Protein AF-A0A7M1Q8N1-F1 (afdb_monomer_lite)

Foldseek 3Di:
DDDDDDDDDDPPPPDPDDPPPDPPDDPCPVVVPVPDDPPDDPPPPPPPVVVVPPPPPPPLLVVLLVLLCVLVVNPSVNSVVQQQFQDVQVVRDRVVVCCVVPSVSSVVVSVCVVVVNDD

Secondary structure (DSSP, 8-state):
-------------------TT--TT--GGGGTT------S------TTSGGG--S----HHHHHHHHHHHHTTT-HHHHHHHHTS-BGGGTSB-HHHHHHH-HHHHHHHHHHHHTT---

pLDDT: mean 71.96, std 20.8, range [40.97, 96.94]

Sequence (119 aa):
MAKQDEQDVSIDGKDVSDDPLISRDQPLEKLRGSVYEYDQPCDPVGTEDWAVLEVSDEPRTLAVWRAAGELFEGDRAAADRWMHKEVRGLGWRRPVDVMQENPQRVLDLIGRIEHGISS

Structure (mmCIF, N/CA/C/O backbone):
data_AF-A0A7M1Q8N1-F1
#
_entry.id   AF-A0A7M1Q8N1-F1
#
loop_
_atom_site.group_PDB
_atom_site.id
_atom_site.type_symbol
_atom_site.label_atom_id
_atom_site.label_alt_id
_atom_site.label_comp_id
_atom_site.label_asym_id
_atom_site.label_entity_id
_atom_site.label_seq_id
_atom_site.pdbx_PDB_ins_code
_atom_site.Cartn_x
_atom_site.Cartn_y
_atom_site.Cartn_z
_atom_site.occupancy
_atom_site.B_iso_or_equiv
_atom_site.auth_seq_id
_atom_site.auth_comp_id
_atom_site.auth_asym_id
_atom_site.auth_atom_id
_atom_site.pdbx_PDB_model_num
ATOM 1 N N . MET A 1 1 ? -52.570 45.242 -5.798 1.00 43.12 1 MET A N 1
ATOM 2 C CA . MET A 1 1 ? -51.153 44.833 -5.861 1.00 43.12 1 MET A CA 1
ATOM 3 C C . MET A 1 1 ? -50.503 45.141 -4.524 1.00 43.12 1 MET A C 1
ATOM 5 O O . MET A 1 1 ? -50.501 46.298 -4.126 1.00 43.12 1 MET A O 1
ATOM 9 N N . ALA A 1 2 ? -50.064 44.112 -3.801 1.00 43.62 2 ALA A N 1
ATOM 10 C CA . ALA A 1 2 ? -49.403 44.250 -2.507 1.00 43.62 2 ALA A CA 1
ATOM 11 C C . ALA A 1 2 ? -47.892 44.432 -2.713 1.00 43.62 2 ALA A C 1
ATOM 13 O O . ALA A 1 2 ? -47.300 43.764 -3.557 1.00 43.62 2 ALA A O 1
ATOM 14 N N . LYS A 1 3 ? -47.317 45.373 -1.960 1.00 45.91 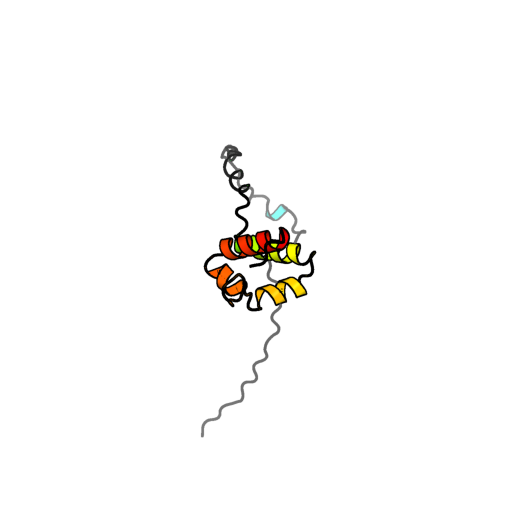3 LYS A N 1
ATOM 15 C CA . LYS A 1 3 ? -45.882 45.654 -1.873 1.00 45.91 3 LYS A CA 1
ATOM 16 C C . LYS A 1 3 ? -45.163 44.471 -1.222 1.00 45.91 3 LYS A C 1
ATOM 18 O O . LYS A 1 3 ? -45.627 44.004 -0.184 1.00 45.91 3 LYS A O 1
ATOM 23 N N . GLN A 1 4 ? -44.019 44.068 -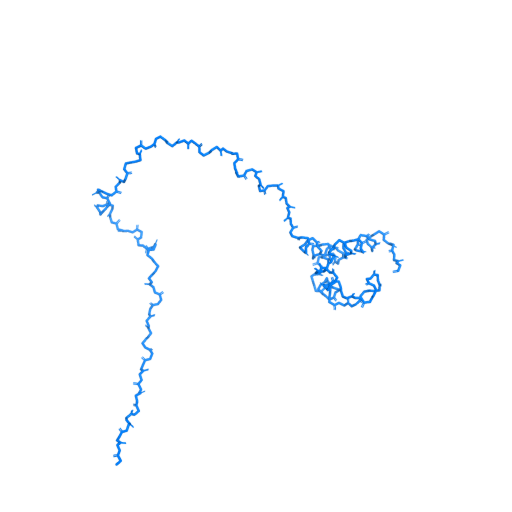1.765 1.00 46.97 4 GLN A N 1
ATOM 24 C CA . GLN A 1 4 ? -42.982 43.393 -0.992 1.00 46.97 4 GLN A CA 1
ATOM 25 C C . GLN A 1 4 ? -41.660 44.110 -1.242 1.00 46.97 4 GLN A C 1
ATOM 27 O O . GLN A 1 4 ? -41.209 44.252 -2.374 1.00 46.97 4 GLN A O 1
ATOM 32 N N . ASP A 1 5 ? -41.178 44.650 -0.134 1.00 50.38 5 ASP A N 1
ATOM 33 C CA . ASP A 1 5 ? -39.955 45.391 0.109 1.00 50.38 5 ASP A CA 1
ATOM 34 C C . ASP A 1 5 ? -38.793 44.386 0.144 1.00 50.38 5 ASP A C 1
ATOM 36 O O . ASP A 1 5 ? -38.887 43.349 0.809 1.00 50.38 5 ASP A O 1
ATOM 40 N N . GLU A 1 6 ? -37.747 44.660 -0.633 1.00 50.31 6 GLU A N 1
ATOM 41 C CA . GLU A 1 6 ? -36.483 43.924 -0.636 1.00 50.31 6 GLU A CA 1
ATOM 42 C C . GLU A 1 6 ? -35.827 44.058 0.743 1.00 50.31 6 GLU A C 1
ATOM 44 O O . GLU A 1 6 ? -35.314 45.116 1.098 1.00 50.31 6 GLU A O 1
ATOM 49 N N . GLN A 1 7 ? -35.860 42.986 1.538 1.00 50.53 7 GLN A N 1
ATOM 50 C CA . GLN A 1 7 ? -35.081 42.928 2.769 1.00 50.53 7 GLN A CA 1
ATOM 51 C C . GLN A 1 7 ? -33.625 42.600 2.441 1.00 50.53 7 GLN A C 1
ATOM 53 O O . GLN A 1 7 ? -33.251 41.444 2.249 1.00 50.53 7 GLN A O 1
ATOM 58 N N . ASP A 1 8 ? -32.821 43.655 2.409 1.00 47.66 8 ASP A N 1
ATOM 59 C CA . ASP A 1 8 ? -31.397 43.632 2.709 1.00 47.66 8 ASP A CA 1
ATOM 60 C C . ASP A 1 8 ? -31.249 43.346 4.215 1.00 47.66 8 ASP A C 1
ATOM 62 O O . ASP A 1 8 ? -31.624 44.172 5.051 1.00 47.66 8 ASP A O 1
ATOM 66 N N . VAL A 1 9 ? -30.785 42.146 4.587 1.00 51.59 9 VAL A N 1
ATOM 67 C CA . VAL A 1 9 ? -30.373 41.870 5.969 1.00 51.59 9 VAL A CA 1
ATOM 68 C C . VAL A 1 9 ? -28.897 41.498 5.997 1.00 51.59 9 VAL A C 1
ATOM 70 O O . VAL A 1 9 ? -28.458 40.428 5.577 1.00 51.59 9 VAL A O 1
ATOM 73 N N . SER A 1 10 ? -28.146 42.481 6.476 1.00 40.97 10 SER A N 1
ATOM 74 C CA . SER A 1 10 ? -26.748 42.462 6.871 1.00 40.97 10 SER A CA 1
ATOM 75 C C . SER A 1 10 ? -26.381 41.179 7.623 1.00 40.97 10 SER A C 1
ATOM 77 O O . SER A 1 10 ? -26.921 40.903 8.697 1.00 40.97 10 SER A O 1
ATOM 79 N N . ILE A 1 11 ? -25.427 40.411 7.091 1.00 47.41 11 ILE A N 1
ATOM 80 C CA . ILE A 1 11 ? -24.736 39.372 7.859 1.00 47.41 11 ILE A CA 1
ATOM 81 C C . ILE A 1 11 ? -23.779 40.063 8.833 1.00 47.41 11 ILE A C 1
ATOM 83 O O . ILE A 1 11 ? -22.637 40.381 8.516 1.00 47.41 11 ILE A O 1
ATOM 87 N N . ASP A 1 12 ? -24.311 40.363 10.015 1.00 44.16 12 ASP A N 1
ATOM 88 C CA . ASP A 1 12 ? -23.574 40.880 11.160 1.00 44.16 12 ASP A CA 1
ATOM 89 C C . ASP A 1 12 ? -22.417 39.924 11.480 1.00 44.16 12 ASP A C 1
ATOM 91 O O . ASP A 1 12 ? -22.625 38.742 11.776 1.00 44.16 12 ASP A O 1
ATOM 95 N N . GLY A 1 13 ? -21.188 40.423 11.340 1.00 54.00 13 GLY A N 1
ATOM 96 C CA . GLY A 1 13 ? -19.963 39.705 11.665 1.00 54.00 13 GLY A CA 1
ATOM 97 C C . GLY A 1 13 ? -19.900 39.435 13.162 1.00 54.00 13 GLY A C 1
ATOM 98 O O . GLY A 1 13 ? -19.269 40.182 13.905 1.00 54.00 13 GLY A O 1
ATOM 99 N N . LYS A 1 14 ? -20.572 38.373 13.609 1.00 47.69 14 LYS A N 1
ATOM 100 C CA . LYS A 1 14 ? -20.550 37.950 15.002 1.00 47.69 14 LYS A CA 1
ATOM 101 C C . LYS A 1 14 ? -19.293 37.126 15.259 1.00 47.69 14 LYS A C 1
ATOM 103 O O . LYS A 1 14 ? -19.224 35.936 14.966 1.00 47.69 14 LYS A O 1
ATOM 108 N N . ASP A 1 15 ? -18.305 37.869 15.738 1.00 48.31 15 ASP A N 1
ATOM 109 C CA . ASP A 1 15 ? -17.176 37.491 16.578 1.00 48.31 15 ASP A CA 1
ATOM 110 C C . ASP A 1 15 ? -17.210 36.035 17.074 1.00 48.31 15 ASP A C 1
ATOM 112 O O . ASP A 1 15 ? -18.015 35.635 17.916 1.00 48.31 15 ASP A O 1
ATOM 116 N N . VAL A 1 16 ? -16.310 35.241 16.501 1.00 51.44 16 VAL A N 1
ATOM 117 C CA . VAL A 1 16 ? -15.970 33.882 16.915 1.00 51.44 16 VAL A CA 1
ATOM 118 C C . VAL A 1 16 ? -15.050 33.938 18.140 1.00 51.44 16 VAL A C 1
ATOM 120 O O . VAL A 1 16 ? -13.877 33.599 18.041 1.00 51.44 16 VAL A O 1
ATOM 123 N N . SER A 1 17 ? -15.561 34.375 19.292 1.00 51.78 17 SER A N 1
ATOM 124 C CA . SER A 1 17 ? -14.794 34.349 20.548 1.00 51.78 17 SER A CA 1
ATOM 125 C C . SER A 1 17 ? -15.691 34.063 21.753 1.00 51.78 17 SER A C 1
ATOM 127 O O . SER A 1 17 ? -16.013 34.952 22.530 1.00 51.78 17 SER A O 1
ATOM 129 N N . ASP A 1 18 ? -16.081 32.806 21.942 1.00 52.47 18 ASP A N 1
ATOM 130 C CA . ASP A 1 18 ? -16.620 32.351 23.231 1.00 52.47 18 ASP A CA 1
ATOM 131 C C . ASP A 1 18 ? -16.068 30.953 23.544 1.00 52.47 18 ASP A C 1
ATOM 133 O O . ASP A 1 18 ? -16.781 29.956 23.646 1.00 52.47 18 ASP A O 1
ATOM 137 N N . ASP A 1 19 ? -14.736 30.880 23.616 1.00 44.31 19 ASP A N 1
ATOM 138 C CA . ASP A 1 19 ? -14.021 29.766 24.233 1.00 44.31 19 ASP A CA 1
ATOM 139 C C . ASP A 1 19 ? -13.716 30.172 25.691 1.00 44.31 19 ASP A C 1
ATOM 141 O O . ASP A 1 19 ? -12.895 31.067 25.925 1.00 44.31 19 ASP A O 1
ATOM 145 N N . PRO A 1 20 ? -14.398 29.599 26.701 1.00 48.19 20 PRO A N 1
ATOM 146 C CA . PRO A 1 20 ? -14.354 30.087 28.082 1.00 48.19 20 PRO A CA 1
ATOM 147 C C . PRO A 1 20 ? -13.054 29.757 28.839 1.00 48.19 20 PRO A C 1
ATOM 149 O O . PRO A 1 20 ? -13.020 29.841 30.067 1.00 48.19 20 PRO A O 1
ATOM 152 N N . LEU A 1 21 ? -11.971 29.382 28.151 1.00 46.44 21 LEU A N 1
ATOM 153 C CA . LEU A 1 21 ? -10.766 28.847 28.791 1.00 46.44 21 LEU A CA 1
ATOM 154 C C . LEU A 1 21 ? -9.546 29.772 28.831 1.00 46.44 21 LEU A C 1
ATOM 156 O O . LEU A 1 21 ? -8.519 29.362 29.373 1.00 46.44 21 LEU A O 1
ATOM 160 N N . ILE A 1 22 ? -9.610 31.021 28.355 1.00 53.38 22 ILE A N 1
ATOM 161 C CA . ILE A 1 22 ? -8.458 31.935 28.480 1.00 53.38 22 ILE A CA 1
ATOM 162 C C . ILE A 1 22 ? -8.881 33.338 28.918 1.00 53.38 22 ILE A C 1
ATOM 164 O O . ILE A 1 22 ? -8.882 34.294 28.154 1.00 53.38 22 ILE A O 1
ATOM 168 N N . SER A 1 23 ? -9.136 33.482 30.216 1.00 43.19 23 SER A N 1
ATOM 169 C CA . SER A 1 23 ? -8.895 34.749 30.909 1.00 43.19 23 SER A CA 1
ATOM 170 C C . SER A 1 23 ? -8.125 34.443 32.191 1.00 43.19 23 SER A C 1
ATOM 172 O O . SER A 1 23 ? -8.684 34.323 33.278 1.00 43.19 23 SER A O 1
ATOM 174 N N . ARG A 1 24 ? -6.812 34.253 32.023 1.00 56.91 24 ARG A N 1
ATOM 175 C CA . ARG A 1 24 ? -5.833 33.757 33.009 1.00 56.91 24 ARG A CA 1
ATOM 176 C C . ARG A 1 24 ? -5.544 34.722 34.179 1.00 56.91 24 ARG A C 1
ATOM 178 O O . ARG A 1 24 ? -4.675 34.438 34.991 1.00 56.91 24 ARG A O 1
ATOM 185 N N . ASP A 1 25 ? -6.293 35.818 34.284 1.00 49.94 25 ASP A N 1
ATOM 186 C CA . ASP A 1 25 ? -6.053 36.914 35.234 1.00 49.94 25 ASP A CA 1
ATOM 187 C C . ASP A 1 25 ? -7.298 37.320 36.042 1.00 49.94 25 ASP A C 1
ATOM 189 O O . ASP A 1 25 ? -7.377 38.428 36.572 1.00 49.94 25 ASP A O 1
ATOM 193 N N . GLN A 1 26 ? -8.298 36.441 36.188 1.00 51.88 26 GLN A N 1
ATOM 194 C CA . GLN A 1 26 ? -9.300 36.690 37.229 1.00 51.88 26 GLN A CA 1
ATOM 195 C C . GLN A 1 26 ? -8.665 36.445 38.609 1.00 51.88 26 GLN A C 1
ATOM 197 O O . GLN A 1 26 ? -8.170 35.341 38.853 1.00 51.88 26 GLN A O 1
ATOM 202 N N . PRO A 1 27 ? -8.665 37.432 39.527 1.00 50.12 27 PRO A N 1
ATOM 203 C CA . PRO A 1 27 ? -8.124 37.231 40.862 1.00 50.12 27 PRO A CA 1
ATOM 204 C C . PRO A 1 27 ? -8.889 36.096 41.551 1.00 50.12 27 PRO A C 1
ATOM 206 O O . PRO A 1 27 ? -10.123 36.063 41.541 1.00 50.12 27 PRO A O 1
ATOM 209 N N . LEU A 1 28 ? -8.143 35.171 42.166 1.00 51.78 28 LEU A N 1
ATOM 210 C CA . LEU A 1 28 ? -8.630 33.962 42.853 1.00 51.78 28 LEU A CA 1
ATOM 211 C C . LEU A 1 28 ? -9.663 34.226 43.971 1.00 51.78 28 LEU A C 1
ATOM 213 O O . LEU A 1 28 ? -10.172 33.287 44.580 1.00 51.78 28 LEU A O 1
ATOM 217 N N . GLU A 1 29 ? -10.015 35.484 44.239 1.00 53.47 29 GLU A N 1
ATOM 218 C CA . GLU A 1 29 ? -11.058 35.875 45.185 1.00 53.47 29 GLU A CA 1
ATOM 219 C C . GLU A 1 29 ? -12.438 35.333 44.806 1.00 53.47 29 GLU A C 1
ATOM 221 O O . GLU A 1 29 ? -13.194 34.958 45.698 1.00 53.47 29 GLU A O 1
ATOM 226 N N . LYS A 1 30 ? -12.748 35.195 43.508 1.00 54.56 30 LYS A N 1
ATOM 227 C CA . LYS A 1 30 ? -14.014 34.580 43.061 1.00 54.56 30 LYS A CA 1
ATOM 228 C C . LYS A 1 30 ? -14.101 33.076 43.328 1.00 54.56 30 LYS A C 1
ATOM 230 O O . LYS A 1 30 ? -15.200 32.535 43.351 1.00 54.56 30 LYS A O 1
ATOM 235 N N . LEU A 1 31 ? -12.966 32.409 43.537 1.00 56.59 31 LEU A N 1
ATOM 236 C CA . LEU A 1 31 ? -12.899 30.977 43.838 1.00 56.59 31 LEU A CA 1
ATOM 237 C C . LEU A 1 31 ? -12.841 30.694 45.345 1.00 56.59 31 LEU A C 1
ATOM 239 O O . LEU A 1 31 ? -12.876 29.530 45.753 1.00 56.59 31 LEU A O 1
ATOM 243 N N . ARG A 1 32 ? -12.789 31.735 46.192 1.00 52.75 32 ARG A N 1
ATOM 244 C CA . ARG A 1 32 ? -12.867 31.594 47.649 1.00 52.75 32 ARG A CA 1
ATOM 245 C C . ARG A 1 32 ? -14.276 31.120 48.024 1.00 52.75 32 ARG A C 1
ATOM 247 O O . ARG A 1 32 ? -15.179 31.923 48.221 1.00 52.75 32 ARG A O 1
ATOM 254 N N . GLY A 1 33 ? -14.448 29.803 48.105 1.00 54.94 33 GLY A N 1
ATOM 255 C CA . GLY A 1 33 ? -15.709 29.145 48.463 1.00 54.94 33 GLY A CA 1
ATOM 256 C C . GLY A 1 33 ? -16.186 28.068 47.483 1.00 54.94 33 GLY A C 1
ATOM 257 O O . GLY A 1 33 ? -17.177 27.413 47.772 1.00 54.94 33 GLY A O 1
ATOM 258 N N . SER A 1 34 ? -15.497 27.854 46.354 1.00 53.66 34 SER A N 1
ATOM 259 C CA . SER A 1 34 ? -15.789 26.760 45.399 1.00 53.66 34 SER A CA 1
ATOM 260 C C . SER A 1 34 ? -14.761 25.625 45.434 1.00 53.66 34 SER A C 1
ATOM 262 O O . SER A 1 34 ? -14.707 24.803 44.523 1.00 53.66 34 SER A O 1
ATOM 264 N N . VAL A 1 35 ? -13.934 25.565 46.479 1.00 53.19 35 VAL A N 1
ATOM 265 C CA . VAL A 1 35 ? -13.066 24.408 46.706 1.00 53.19 35 VAL A CA 1
ATOM 266 C C . VAL A 1 35 ? -13.959 23.267 47.181 1.00 53.19 35 VAL A C 1
ATOM 268 O O . VAL A 1 35 ? -14.368 23.241 48.338 1.00 53.19 35 VAL A O 1
ATOM 271 N N . TYR A 1 36 ? -14.300 22.358 46.271 1.00 51.53 36 TYR A N 1
ATOM 272 C CA . TYR A 1 36 ? -14.836 21.057 46.646 1.00 51.53 36 TYR A CA 1
ATOM 273 C C . TYR A 1 36 ? -13.764 20.349 47.476 1.00 51.53 36 TYR A C 1
ATOM 275 O O . TYR A 1 36 ? -12.680 20.045 46.977 1.00 51.53 36 TYR A O 1
ATOM 283 N N . GLU A 1 37 ? -14.042 20.156 48.760 1.00 47.34 37 GLU A N 1
ATOM 284 C CA . GLU A 1 37 ? -13.227 19.320 49.631 1.00 47.34 37 GLU A CA 1
ATOM 285 C C . GLU A 1 37 ? -13.376 17.875 49.138 1.00 47.34 37 GLU A C 1
ATOM 287 O O . GLU A 1 37 ? -14.468 17.306 49.152 1.00 47.34 37 GLU A O 1
ATOM 292 N N . TYR A 1 38 ? -12.296 17.312 48.590 1.00 48.06 38 TYR A N 1
ATOM 293 C CA . TYR A 1 38 ? -12.248 15.907 48.195 1.00 48.06 38 TYR A CA 1
ATOM 294 C C . TYR A 1 38 ? -12.179 15.058 49.468 1.00 48.06 38 TYR A C 1
ATOM 296 O O . TYR A 1 38 ? -11.099 14.733 49.949 1.00 48.06 38 TYR A O 1
ATOM 304 N N . ASP A 1 39 ? -13.344 14.726 50.023 1.00 56.44 39 ASP A N 1
ATOM 305 C CA . ASP A 1 39 ? -13.468 13.914 51.243 1.00 56.44 39 ASP A CA 1
ATOM 306 C C . ASP A 1 39 ? -13.243 12.411 50.985 1.00 56.44 39 ASP A C 1
ATOM 308 O O . ASP A 1 39 ? -13.211 11.593 51.901 1.00 56.44 39 ASP A O 1
ATOM 312 N N . GLN A 1 40 ? -13.078 12.013 49.720 1.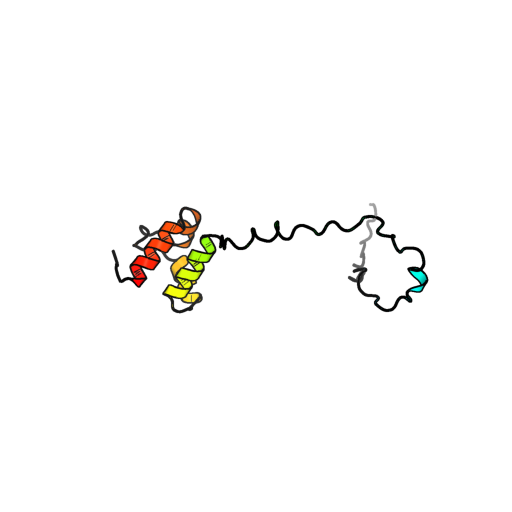00 59.72 40 GLN A N 1
ATOM 313 C CA . GLN A 1 40 ? -12.782 10.629 49.378 1.00 59.72 40 GLN A CA 1
ATOM 314 C C . GLN A 1 40 ? -11.265 10.417 49.358 1.00 59.72 40 GLN A C 1
ATOM 316 O O . GLN A 1 40 ? -10.578 11.110 48.601 1.00 59.72 40 GLN A O 1
ATOM 321 N N . PRO A 1 41 ? -10.716 9.465 50.143 1.00 54.12 41 PRO A N 1
ATOM 322 C CA . PRO A 1 41 ? -9.343 9.035 49.939 1.00 54.12 41 PRO A CA 1
ATOM 323 C C . PRO A 1 41 ? -9.241 8.551 48.496 1.00 54.12 41 PRO A C 1
ATOM 325 O O . PRO A 1 41 ? -10.000 7.678 48.081 1.00 54.12 41 PRO A O 1
ATOM 328 N N . CYS A 1 42 ? -8.358 9.168 47.714 1.00 50.97 42 CYS A N 1
ATOM 329 C CA . CYS A 1 42 ? -8.095 8.727 46.357 1.00 50.97 42 CYS A CA 1
ATOM 330 C C . CYS A 1 42 ? -7.591 7.284 46.434 1.00 50.97 42 CYS A C 1
ATOM 332 O O . CYS A 1 42 ? -6.419 7.062 46.744 1.00 50.97 42 CYS A O 1
ATOM 334 N N . ASP A 1 43 ? -8.458 6.307 46.170 1.00 56.84 43 ASP A N 1
ATOM 335 C CA . ASP A 1 43 ? -7.992 4.983 45.793 1.00 56.84 43 ASP A CA 1
ATOM 336 C C . ASP A 1 43 ? -7.068 5.208 44.590 1.00 56.84 43 ASP A C 1
ATOM 338 O O . ASP A 1 43 ? -7.492 5.847 43.615 1.00 56.84 43 ASP A O 1
ATOM 342 N N . PRO A 1 44 ? -5.783 4.807 44.650 1.00 55.94 44 PRO A N 1
ATOM 343 C CA . PRO A 1 44 ? -4.931 4.930 43.485 1.00 55.94 44 PRO A CA 1
ATOM 344 C C . PRO A 1 44 ? -5.618 4.128 42.388 1.00 55.94 44 PRO A C 1
ATOM 346 O O . PRO A 1 44 ? -5.858 2.933 42.561 1.00 55.94 44 PRO A O 1
ATOM 349 N N . VAL A 1 45 ? -5.980 4.794 41.288 1.00 56.69 45 VAL A N 1
ATOM 350 C CA . VAL A 1 45 ? -6.394 4.095 40.074 1.00 56.69 45 VAL A CA 1
ATOM 351 C C . VAL A 1 45 ? -5.296 3.074 39.806 1.00 56.69 45 VAL A C 1
ATOM 353 O O . VAL A 1 45 ? -4.139 3.450 39.606 1.00 56.69 45 VAL A O 1
ATOM 356 N N . GLY A 1 46 ? -5.625 1.791 39.980 1.00 52.00 46 GLY A N 1
ATOM 357 C CA . GLY A 1 46 ? -4.657 0.714 39.855 1.00 52.00 46 GLY A CA 1
ATOM 358 C C . GLY A 1 46 ? -3.935 0.906 38.533 1.00 52.00 46 GLY A C 1
ATOM 359 O O . GLY A 1 46 ? -4.570 1.156 37.506 1.00 52.00 46 GLY A O 1
ATOM 360 N N . THR A 1 47 ? -2.609 0.860 38.558 1.00 56.22 47 THR A N 1
ATOM 361 C CA . THR A 1 47 ? -1.713 1.071 37.411 1.00 56.22 47 THR A CA 1
ATOM 362 C C . THR A 1 47 ? -1.872 -0.010 36.324 1.00 56.22 47 THR A C 1
ATOM 364 O O . THR A 1 47 ? -0.957 -0.278 35.555 1.00 56.22 47 THR A O 1
ATOM 367 N N . GLU A 1 48 ? -3.019 -0.676 36.277 1.00 52.75 48 GLU A N 1
ATOM 368 C CA . GLU A 1 48 ? -3.241 -1.977 35.664 1.00 52.75 48 GLU A CA 1
ATOM 369 C C . GLU A 1 48 ? -4.194 -1.899 34.464 1.00 52.75 48 GLU A C 1
ATOM 371 O O . GLU A 1 48 ? -4.265 -2.856 33.703 1.00 52.75 48 GLU A O 1
ATOM 376 N N . ASP A 1 49 ? -4.858 -0.761 34.222 1.00 54.41 49 ASP A N 1
ATOM 377 C CA . ASP A 1 49 ? -5.805 -0.632 33.098 1.00 54.41 49 ASP A CA 1
ATOM 378 C C . ASP A 1 49 ? -5.220 0.085 31.864 1.00 54.41 49 ASP A C 1
ATOM 380 O O . ASP A 1 49 ? -5.637 -0.151 30.734 1.00 54.41 49 ASP A O 1
ATOM 384 N N . TRP A 1 50 ? -4.161 0.887 32.026 1.00 57.44 50 TRP A N 1
ATOM 385 C CA . TRP A 1 50 ? -3.489 1.548 30.891 1.00 57.44 50 TRP A CA 1
ATOM 386 C C . TRP A 1 50 ? -2.412 0.681 30.216 1.00 57.44 50 TRP A C 1
ATOM 388 O O . TRP A 1 50 ? -1.885 1.056 29.171 1.00 57.44 50 TRP A O 1
ATOM 398 N N . ALA A 1 51 ? -2.102 -0.494 30.777 1.00 52.94 51 ALA A N 1
ATOM 399 C CA . ALA A 1 51 ? -1.103 -1.428 30.247 1.00 52.94 51 ALA A CA 1
ATOM 400 C C . ALA A 1 51 ? -1.623 -2.321 29.096 1.00 52.94 51 ALA A C 1
ATOM 402 O O . ALA A 1 51 ? -0.881 -3.153 28.579 1.00 52.94 51 ALA A O 1
ATOM 403 N N . VAL A 1 52 ? -2.875 -2.151 28.655 1.00 51.44 52 VAL A N 1
ATOM 404 C CA . VAL A 1 52 ? -3.464 -2.908 27.528 1.00 51.44 52 VAL A CA 1
ATOM 405 C C . VAL A 1 52 ? -3.298 -2.180 26.178 1.00 51.44 52 VAL A C 1
ATOM 407 O O . VAL A 1 52 ? -3.811 -2.627 25.158 1.00 51.44 52 VAL A O 1
ATOM 410 N N . LEU A 1 53 ? -2.539 -1.080 26.118 1.00 53.66 53 LEU A N 1
ATOM 411 C CA . LEU A 1 53 ? -2.291 -0.333 24.872 1.00 53.66 53 LEU A CA 1
ATOM 412 C C . LEU A 1 53 ? -0.912 -0.584 24.235 1.00 53.66 53 LEU A C 1
ATOM 414 O O . LEU A 1 53 ? -0.502 0.174 23.361 1.00 53.66 53 LEU A O 1
ATOM 418 N N . GLU A 1 54 ? -0.212 -1.659 24.612 1.00 54.03 54 GLU A N 1
ATOM 419 C CA . GLU A 1 54 ? 1.029 -2.097 23.943 1.00 54.03 54 GLU A CA 1
ATOM 420 C C . GLU A 1 54 ? 0.896 -3.447 23.219 1.00 54.03 54 GLU A C 1
ATOM 422 O O . GLU A 1 54 ? 1.874 -4.164 23.012 1.00 54.03 54 GLU A O 1
ATOM 427 N N . VAL A 1 55 ? -0.303 -3.789 22.742 1.00 58.25 55 VAL A N 1
ATOM 428 C CA . VAL A 1 55 ? -0.373 -4.548 21.490 1.00 58.25 55 VAL A CA 1
ATOM 429 C C . VAL A 1 55 ? -0.451 -3.493 20.406 1.00 58.25 55 VAL A C 1
ATOM 431 O O . VAL A 1 55 ? -1.482 -2.842 20.259 1.00 58.25 55 VAL A O 1
ATOM 434 N N . SER A 1 56 ? 0.638 -3.285 19.671 1.00 56.69 56 SER A N 1
ATOM 435 C CA . SER A 1 56 ? 0.601 -2.555 18.405 1.00 56.69 56 SER A CA 1
ATOM 436 C C . SER A 1 56 ? -0.270 -3.339 17.419 1.00 56.69 56 SER A C 1
ATOM 438 O O . SER A 1 56 ? 0.245 -3.956 16.490 1.00 56.69 56 SER A O 1
ATOM 440 N N . ASP A 1 57 ? -1.589 -3.348 17.623 1.00 59.41 57 ASP A N 1
ATOM 441 C CA . ASP A 1 57 ? -2.563 -3.682 16.590 1.00 59.41 57 ASP A CA 1
ATOM 442 C C . ASP A 1 57 ? -2.621 -2.470 15.660 1.00 59.41 57 ASP A C 1
ATOM 444 O O . ASP A 1 57 ? -3.557 -1.674 15.619 1.00 59.41 57 ASP A O 1
ATOM 448 N N . GLU A 1 58 ? -1.494 -2.249 14.990 1.00 63.66 58 GLU A N 1
ATOM 449 C CA . GLU A 1 58 ? -1.440 -1.367 13.853 1.00 63.66 58 GLU A CA 1
ATOM 450 C C . GLU A 1 58 ? -2.481 -1.898 12.854 1.00 63.66 58 GLU A C 1
ATOM 452 O O . GLU A 1 58 ? -2.475 -3.097 12.543 1.00 63.66 58 GLU A O 1
ATOM 457 N N . PRO A 1 59 ? -3.426 -1.056 12.390 1.00 83.62 59 PRO A N 1
ATOM 458 C CA . PRO A 1 59 ? -4.451 -1.523 11.479 1.00 83.62 59 PRO A CA 1
ATOM 459 C C . PRO A 1 59 ? -3.752 -2.113 10.265 1.00 83.62 59 PRO A C 1
ATOM 461 O O . PRO A 1 59 ? -2.940 -1.451 9.635 1.00 83.62 59 PRO A O 1
ATOM 464 N N . ARG A 1 60 ? -4.084 -3.352 9.909 1.00 85.88 60 ARG A N 1
ATOM 465 C CA . ARG A 1 60 ? -3.362 -4.128 8.889 1.00 85.88 60 ARG A CA 1
ATOM 466 C C . ARG A 1 60 ? -3.219 -3.428 7.526 1.00 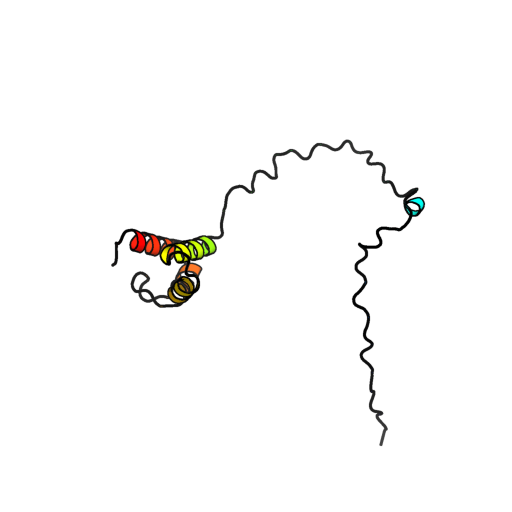85.88 60 ARG A C 1
ATOM 468 O O . ARG A 1 60 ? -2.342 -3.766 6.737 1.00 85.88 60 ARG A O 1
ATOM 475 N N . THR A 1 61 ? -4.083 -2.460 7.233 1.00 89.50 61 THR A N 1
ATOM 476 C CA . THR A 1 61 ? -3.975 -1.562 6.077 1.00 89.50 61 THR A CA 1
ATOM 477 C C . THR A 1 61 ? -2.763 -0.627 6.166 1.00 89.50 61 THR A C 1
ATOM 479 O O . THR A 1 61 ? -2.099 -0.401 5.157 1.00 89.50 61 THR A O 1
ATOM 482 N N . LEU A 1 62 ? -2.431 -0.114 7.352 1.00 92.25 62 LEU A N 1
ATOM 483 C CA . LEU A 1 62 ? -1.235 0.684 7.616 1.00 92.25 62 LEU A CA 1
ATOM 484 C C . LEU A 1 62 ? 0.045 -0.144 7.422 1.00 92.25 62 LEU A C 1
ATOM 486 O O . LEU A 1 62 ? 0.946 0.356 6.751 1.00 92.25 62 LEU A O 1
ATOM 490 N N . ALA A 1 63 ? 0.091 -1.411 7.857 1.00 92.12 63 ALA A N 1
ATOM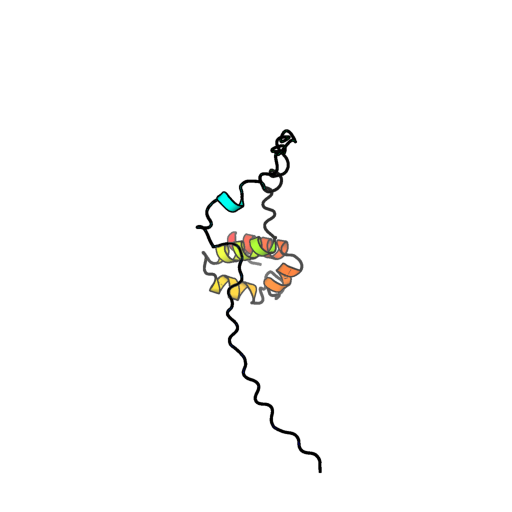 491 C CA . ALA A 1 63 ? 1.216 -2.317 7.577 1.00 92.12 63 ALA A CA 1
ATOM 492 C C . ALA A 1 63 ? 1.456 -2.451 6.080 1.00 92.12 63 ALA A C 1
ATOM 494 O O . ALA A 1 63 ? 2.597 -2.414 5.631 1.00 92.12 63 ALA A O 1
ATOM 495 N N . VAL A 1 64 ? 0.387 -2.586 5.290 1.00 94.44 64 VAL A N 1
ATOM 496 C CA . VAL A 1 64 ? 0.495 -2.690 3.830 1.00 94.44 64 VAL A CA 1
ATOM 497 C C . VAL A 1 64 ? 1.071 -1.410 3.233 1.00 94.44 64 VAL A C 1
ATOM 499 O O . VAL A 1 64 ? 1.984 -1.484 2.416 1.00 94.44 64 VAL A O 1
ATOM 502 N N . TRP A 1 65 ? 0.587 -0.237 3.648 1.00 94.31 65 TRP A N 1
ATOM 503 C CA . TRP A 1 65 ? 1.128 1.040 3.174 1.00 94.31 65 TRP A CA 1
ATOM 504 C C . TRP A 1 65 ? 2.584 1.250 3.583 1.00 94.31 65 TRP A C 1
ATOM 506 O O . TRP A 1 65 ? 3.379 1.751 2.787 1.00 94.31 65 TRP A O 1
ATOM 516 N N . ARG A 1 66 ? 2.945 0.841 4.800 1.00 94.00 66 ARG A N 1
ATOM 517 C CA . ARG A 1 66 ? 4.320 0.894 5.287 1.00 94.00 66 ARG A CA 1
ATOM 518 C C . ARG A 1 66 ? 5.227 -0.035 4.481 1.00 94.00 66 ARG A C 1
ATOM 520 O O . ARG A 1 66 ? 6.238 0.432 3.971 1.00 94.00 66 ARG A O 1
ATOM 527 N N . ALA A 1 67 ? 4.837 -1.296 4.315 1.00 94.06 67 ALA A N 1
ATOM 528 C CA . ALA A 1 67 ? 5.585 -2.286 3.544 1.00 94.06 67 ALA A CA 1
ATOM 529 C C . ALA A 1 67 ? 5.718 -1.874 2.070 1.00 94.06 67 ALA A C 1
ATOM 531 O O . ALA A 1 67 ? 6.779 -2.016 1.475 1.00 94.06 67 ALA A O 1
ATOM 532 N N . ALA A 1 68 ? 4.669 -1.290 1.480 1.00 94.81 68 ALA A N 1
ATOM 533 C CA . ALA A 1 68 ? 4.751 -0.712 0.143 1.00 94.81 68 ALA A CA 1
ATOM 534 C C . ALA A 1 68 ? 5.755 0.451 0.105 1.00 94.81 68 ALA A C 1
ATOM 536 O O . ALA A 1 68 ? 6.547 0.542 -0.823 1.00 94.81 68 ALA A O 1
ATOM 537 N N . GLY A 1 69 ? 5.767 1.322 1.117 1.00 94.75 69 GLY A N 1
ATOM 538 C CA . GLY A 1 69 ? 6.781 2.367 1.246 1.00 94.75 69 GLY A CA 1
ATOM 539 C C . GLY A 1 69 ? 8.202 1.805 1.315 1.00 94.75 69 GLY A C 1
ATOM 540 O O . GLY A 1 69 ? 9.074 2.295 0.606 1.00 94.75 69 GLY A O 1
ATOM 541 N N . GLU A 1 70 ? 8.425 0.766 2.120 1.00 93.94 70 GLU A N 1
ATOM 542 C CA . GLU A 1 70 ? 9.723 0.090 2.267 1.00 93.94 70 GLU A CA 1
ATOM 543 C C . GLU A 1 70 ? 10.175 -0.568 0.948 1.00 93.94 70 GLU A C 1
ATOM 545 O O . GLU A 1 70 ? 11.319 -0.372 0.539 1.00 93.94 70 GLU A O 1
ATOM 550 N N . LEU A 1 71 ? 9.258 -1.204 0.207 1.00 92.38 71 LEU A N 1
ATOM 551 C CA . LEU A 1 71 ? 9.516 -1.779 -1.122 1.00 92.38 71 LEU A CA 1
ATOM 552 C C . LEU A 1 71 ? 10.034 -0.748 -2.143 1.00 92.38 71 LEU A C 1
ATOM 554 O O . LEU A 1 71 ? 10.790 -1.097 -3.049 1.00 92.38 71 LEU A O 1
ATOM 558 N N . PHE A 1 72 ? 9.619 0.513 -2.012 1.00 94.19 72 PHE A N 1
ATOM 559 C CA . PHE A 1 72 ? 10.049 1.622 -2.869 1.00 94.19 72 PHE A CA 1
ATOM 560 C C . PHE A 1 72 ? 11.050 2.557 -2.176 1.00 94.19 72 PHE A C 1
ATOM 562 O O . PHE A 1 72 ? 11.145 3.727 -2.542 1.00 94.19 72 PHE A O 1
ATOM 569 N N . GLU A 1 73 ? 11.783 2.067 -1.170 1.00 92.75 73 GLU A N 1
ATOM 570 C CA . GLU A 1 73 ? 12.845 2.812 -0.470 1.00 92.75 73 GLU A CA 1
ATOM 571 C C . GLU A 1 73 ? 12.367 4.157 0.122 1.00 92.75 73 GLU A C 1
ATOM 573 O O . GLU A 1 73 ? 13.113 5.128 0.236 1.00 92.75 73 GLU A O 1
ATOM 578 N N . GLY A 1 74 ? 11.091 4.232 0.502 1.00 93.00 74 GLY A N 1
ATOM 579 C CA . GLY A 1 74 ? 10.449 5.431 1.038 1.00 93.00 74 GLY A CA 1
ATOM 580 C C . GLY A 1 74 ? 9.847 6.375 -0.010 1.00 93.00 74 GLY A C 1
ATOM 581 O O . GLY A 1 74 ? 9.247 7.385 0.377 1.00 93.00 74 GLY A O 1
ATOM 582 N N . ASP A 1 75 ? 9.932 6.072 -1.312 1.00 95.06 75 ASP A N 1
ATOM 583 C CA . ASP A 1 75 ? 9.248 6.842 -2.358 1.00 95.06 75 ASP A CA 1
ATOM 584 C C . ASP A 1 75 ? 7.729 6.623 -2.283 1.00 95.06 75 ASP A C 1
ATOM 586 O O . ASP A 1 75 ? 7.146 5.708 -2.874 1.00 95.06 75 ASP A O 1
ATOM 590 N N . ARG A 1 76 ? 7.065 7.533 -1.563 1.00 92.25 76 ARG A N 1
ATOM 591 C CA . ARG A 1 76 ? 5.608 7.530 -1.386 1.00 92.25 76 ARG A CA 1
ATOM 592 C C . ARG A 1 76 ? 4.846 7.623 -2.708 1.00 92.25 76 ARG A C 1
ATOM 594 O O . ARG A 1 76 ? 3.767 7.051 -2.805 1.00 92.25 76 ARG A O 1
ATOM 601 N N . ALA A 1 77 ? 5.372 8.315 -3.719 1.00 94.75 77 ALA A N 1
ATOM 602 C CA . ALA A 1 77 ? 4.695 8.461 -5.007 1.00 94.75 77 ALA A CA 1
ATOM 603 C C . ALA A 1 77 ? 4.828 7.193 -5.862 1.00 94.75 77 ALA A C 1
ATOM 605 O O . ALA A 1 77 ? 3.924 6.851 -6.627 1.00 94.75 77 ALA A O 1
ATOM 606 N N . ALA A 1 78 ? 5.947 6.477 -5.763 1.00 93.12 78 ALA A N 1
ATOM 607 C CA . ALA A 1 78 ? 6.081 5.154 -6.364 1.00 93.12 78 ALA A CA 1
ATOM 608 C C . ALA A 1 78 ? 5.181 4.123 -5.665 1.00 93.12 78 ALA A C 1
ATOM 610 O O . ALA A 1 78 ? 4.444 3.415 -6.356 1.00 93.12 78 ALA A O 1
ATOM 611 N N . ALA A 1 79 ? 5.164 4.111 -4.329 1.00 95.31 79 ALA A N 1
ATOM 612 C CA . ALA A 1 79 ? 4.299 3.237 -3.538 1.00 95.31 79 ALA A CA 1
ATOM 613 C C . ALA A 1 79 ? 2.812 3.471 -3.837 1.00 95.31 79 ALA A C 1
ATOM 615 O O . ALA A 1 79 ? 2.086 2.520 -4.124 1.00 95.31 79 ALA A O 1
ATOM 616 N N . ASP A 1 80 ? 2.369 4.729 -3.865 1.00 95.69 80 ASP A N 1
ATOM 617 C CA . ASP A 1 80 ? 0.989 5.084 -4.205 1.00 95.69 80 ASP A CA 1
ATOM 618 C C . ASP A 1 80 ? 0.602 4.627 -5.620 1.00 95.69 80 ASP A C 1
ATOM 620 O O . ASP A 1 80 ? -0.424 3.967 -5.812 1.00 95.69 80 ASP A O 1
ATOM 624 N N . ARG A 1 81 ? 1.463 4.882 -6.614 1.00 96.31 81 ARG A N 1
ATOM 625 C CA . ARG A 1 81 ? 1.232 4.423 -7.992 1.00 96.31 81 ARG A CA 1
ATOM 626 C C . ARG A 1 81 ? 1.158 2.905 -8.091 1.00 96.31 81 ARG A C 1
ATOM 628 O O . ARG A 1 81 ? 0.358 2.393 -8.871 1.00 96.31 81 ARG A O 1
ATOM 635 N N . TRP A 1 82 ? 1.986 2.184 -7.340 1.00 95.00 82 TRP A N 1
ATOM 636 C CA . TRP A 1 82 ? 1.947 0.725 -7.306 1.00 95.00 82 TRP A CA 1
ATOM 637 C C . TRP A 1 82 ? 0.661 0.211 -6.655 1.00 95.00 82 TRP A C 1
ATOM 639 O O . TRP A 1 82 ? 0.004 -0.654 -7.230 1.00 95.00 82 TRP A O 1
ATOM 649 N N . MET A 1 83 ? 0.239 0.807 -5.535 1.00 95.69 83 MET A N 1
ATOM 650 C CA . MET A 1 83 ? -0.997 0.449 -4.831 1.00 95.69 83 MET A CA 1
ATOM 651 C C . MET A 1 83 ? -2.260 0.626 -5.690 1.00 95.69 83 MET A C 1
ATOM 653 O O . MET A 1 83 ? -3.225 -0.128 -5.534 1.00 95.69 83 MET A O 1
ATOM 657 N N . HIS A 1 84 ? -2.242 1.579 -6.626 1.00 96.94 84 HIS A N 1
ATOM 658 C CA . HIS A 1 84 ? -3.350 1.873 -7.540 1.00 96.94 84 HIS A CA 1
ATOM 659 C C . HIS A 1 84 ? -3.238 1.210 -8.923 1.00 96.94 84 HIS A C 1
ATOM 661 O O . HIS A 1 84 ? -4.158 1.337 -9.735 1.00 96.94 84 HIS A O 1
ATOM 667 N N . LYS A 1 85 ? -2.150 0.487 -9.213 1.00 95.06 85 LYS A N 1
ATOM 668 C CA . LYS A 1 85 ? -1.933 -0.193 -10.498 1.00 95.06 85 LYS A CA 1
ATOM 669 C C . LYS A 1 85 ? -2.188 -1.690 -10.372 1.00 95.06 85 LYS A C 1
ATOM 671 O O . LYS A 1 85 ? -1.889 -2.300 -9.356 1.00 95.06 85 LYS A O 1
ATOM 676 N N . GLU A 1 86 ? -2.724 -2.305 -11.419 1.00 94.06 86 GLU A N 1
ATOM 677 C CA . GLU A 1 86 ? -2.909 -3.757 -11.460 1.00 94.06 86 GLU A CA 1
ATOM 678 C C . GLU A 1 86 ? -1.565 -4.493 -11.401 1.00 94.06 86 GLU A C 1
ATOM 680 O O . GLU A 1 86 ? -0.646 -4.211 -12.180 1.00 94.06 86 GLU A O 1
ATOM 685 N N . VAL A 1 87 ? -1.461 -5.470 -10.496 1.00 92.25 87 VAL A N 1
ATOM 686 C CA . VAL A 1 87 ? -0.244 -6.269 -10.307 1.00 92.25 87 VAL A CA 1
ATOM 687 C C . VAL A 1 87 ? -0.521 -7.726 -10.669 1.00 92.25 87 VAL A C 1
ATOM 689 O O . VAL A 1 87 ? -1.475 -8.340 -10.185 1.00 92.25 87 VAL A O 1
ATOM 692 N N . ARG A 1 88 ? 0.339 -8.312 -11.515 1.00 90.00 88 ARG A N 1
ATOM 693 C CA . ARG A 1 88 ? 0.196 -9.704 -11.989 1.00 90.00 88 ARG A CA 1
ATOM 694 C C . ARG A 1 88 ? 0.137 -10.709 -10.838 1.00 90.00 88 ARG A C 1
ATOM 696 O O . ARG A 1 88 ? -0.738 -11.568 -10.841 1.00 90.00 88 ARG A O 1
ATOM 703 N N . GLY A 1 89 ? 0.974 -10.529 -9.814 1.00 88.38 89 GLY A N 1
ATOM 704 C CA . GLY A 1 89 ? 1.009 -11.378 -8.616 1.00 88.38 89 GLY A CA 1
ATOM 705 C C . GLY A 1 89 ? -0.281 -11.375 -7.779 1.00 88.38 89 GLY A C 1
ATOM 706 O O . GLY A 1 89 ? -0.478 -12.267 -6.959 1.00 88.38 89 GLY A O 1
ATOM 707 N N . LEU A 1 90 ? -1.192 -10.421 -8.012 1.00 91.69 90 LEU A N 1
ATOM 708 C CA . LEU A 1 90 ? -2.523 -10.370 -7.389 1.00 91.69 90 LEU A CA 1
ATOM 709 C C . LEU A 1 90 ? -3.651 -10.822 -8.3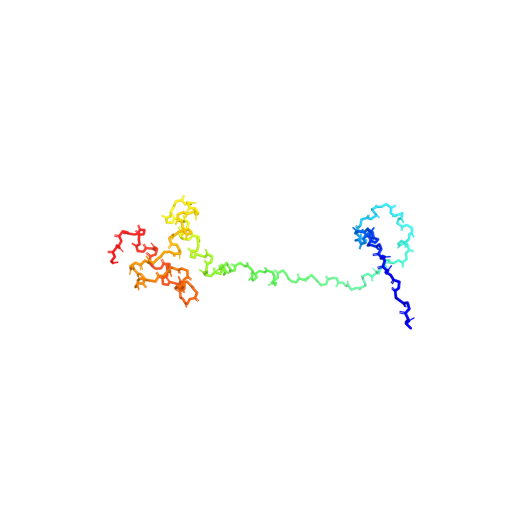30 1.00 91.69 90 LEU A C 1
ATOM 711 O O . LEU A 1 90 ? -4.827 -10.691 -7.988 1.00 91.69 90 LEU A O 1
ATOM 715 N N . GLY A 1 91 ? -3.314 -11.377 -9.498 1.00 91.62 91 GLY A N 1
ATOM 716 C CA . GLY A 1 91 ? -4.283 -11.752 -10.527 1.00 91.62 91 GLY A CA 1
ATOM 717 C C . GLY A 1 91 ? -4.823 -10.546 -11.292 1.00 91.62 91 GLY A C 1
ATOM 718 O O . GLY A 1 91 ? -6.022 -10.483 -11.535 1.00 91.62 91 GLY A O 1
ATOM 719 N N . TRP A 1 92 ? -3.950 -9.588 -11.633 1.00 93.44 92 TRP A N 1
ATOM 720 C CA . TRP A 1 92 ? -4.308 -8.339 -12.327 1.00 93.44 92 TRP A CA 1
ATOM 721 C C . TRP A 1 92 ? -5.273 -7.445 -11.545 1.00 93.44 92 TRP A C 1
ATOM 723 O O . TRP A 1 92 ? -6.049 -6.690 -12.113 1.00 93.44 92 TRP A O 1
ATOM 733 N N . ARG A 1 93 ? -5.206 -7.512 -10.216 1.00 95.44 93 ARG A N 1
ATOM 734 C CA . ARG A 1 93 ? -5.972 -6.645 -9.319 1.00 95.44 93 ARG A CA 1
ATOM 735 C C . ARG A 1 93 ? -5.081 -5.547 -8.757 1.00 95.44 93 ARG A C 1
ATOM 737 O O . ARG A 1 93 ? -3.866 -5.735 -8.641 1.00 95.44 93 ARG A O 1
ATOM 744 N N . ARG A 1 94 ? -5.680 -4.409 -8.397 1.00 96.06 94 ARG A N 1
ATOM 745 C CA . ARG A 1 94 ? -4.964 -3.329 -7.708 1.00 96.06 94 ARG A CA 1
ATOM 746 C C . ARG A 1 94 ? -4.708 -3.740 -6.252 1.00 96.06 94 ARG A C 1
ATOM 748 O O . ARG A 1 94 ? -5.635 -4.246 -5.611 1.00 96.06 94 ARG A O 1
ATOM 755 N N . PRO A 1 95 ? -3.499 -3.519 -5.709 1.00 95.62 95 PRO A N 1
ATOM 756 C CA . PRO A 1 95 ? -3.201 -3.818 -4.314 1.00 95.62 95 PRO A CA 1
ATOM 757 C C . PRO A 1 95 ? -4.167 -3.152 -3.336 1.00 95.62 95 PRO A C 1
ATOM 759 O O . PRO A 1 95 ? -4.551 -3.791 -2.365 1.00 95.62 95 PRO A O 1
ATOM 762 N N . VAL A 1 96 ? -4.634 -1.929 -3.616 1.00 95.25 96 VAL A N 1
ATOM 763 C CA . VAL A 1 96 ? -5.613 -1.234 -2.766 1.00 95.25 96 VAL A CA 1
ATOM 764 C C . VAL A 1 96 ? -6.948 -1.980 -2.652 1.00 95.25 96 VAL A C 1
ATOM 766 O O . VAL A 1 96 ? -7.491 -2.064 -1.557 1.00 95.25 96 VAL A O 1
ATOM 769 N N . ASP A 1 97 ? -7.449 -2.587 -3.735 1.00 95.00 97 ASP A N 1
ATOM 770 C CA . ASP A 1 97 ? -8.705 -3.351 -3.701 1.00 95.00 97 ASP A CA 1
ATOM 771 C C . ASP A 1 97 ? -8.520 -4.660 -2.929 1.00 95.00 97 ASP A C 1
ATOM 773 O O . ASP A 1 97 ? -9.349 -5.045 -2.109 1.00 95.00 97 ASP A O 1
ATOM 777 N N . VAL A 1 98 ? -7.399 -5.344 -3.177 1.00 95.00 98 VAL A N 1
ATOM 778 C CA . VAL A 1 98 ? -7.071 -6.600 -2.493 1.00 95.00 98 VAL A CA 1
ATOM 779 C C . VAL A 1 98 ? -6.811 -6.354 -1.013 1.00 95.00 98 VAL A C 1
ATOM 781 O O . VAL A 1 98 ? -7.197 -7.178 -0.198 1.00 95.00 98 VAL A O 1
ATOM 784 N N . MET A 1 99 ? -6.214 -5.220 -0.650 1.00 93.88 99 MET A N 1
ATOM 785 C CA . MET A 1 99 ? -5.962 -4.829 0.734 1.00 93.88 99 MET A CA 1
ATOM 786 C C . MET A 1 99 ? -7.256 -4.649 1.537 1.00 93.88 99 MET A C 1
ATOM 788 O O . MET A 1 99 ? -7.262 -4.973 2.719 1.00 93.88 99 MET A O 1
ATOM 792 N N . GLN A 1 100 ? -8.339 -4.163 0.921 1.00 90.75 100 GLN A N 1
ATOM 793 C CA . GLN A 1 100 ? -9.637 -4.031 1.599 1.00 90.75 100 GLN A CA 1
ATOM 794 C C . GLN A 1 100 ? -10.278 -5.394 1.902 1.00 90.75 100 GLN A C 1
ATOM 796 O O . GLN A 1 100 ? -10.957 -5.546 2.911 1.00 90.75 100 GLN A O 1
ATOM 801 N N . GLU A 1 101 ? -10.054 -6.393 1.045 1.00 92.44 101 GLU A N 1
ATOM 802 C CA . GLU A 1 101 ? -10.602 -7.746 1.216 1.00 92.44 101 GLU A CA 1
ATOM 803 C C . GLU A 1 101 ? -9.705 -8.645 2.074 1.00 92.44 101 GLU A C 1
ATOM 805 O O . GLU A 1 101 ? -10.174 -9.392 2.930 1.00 92.44 101 GLU A O 1
ATOM 810 N N . ASN A 1 102 ? -8.405 -8.626 1.789 1.00 92.31 102 ASN A N 1
ATOM 811 C CA . ASN A 1 102 ? -7.394 -9.471 2.400 1.00 92.31 102 ASN A CA 1
ATOM 812 C C . ASN A 1 102 ? -6.006 -8.801 2.329 1.00 92.31 102 ASN A C 1
ATOM 814 O O . ASN A 1 102 ? -5.216 -9.063 1.412 1.00 92.31 102 ASN A O 1
ATOM 818 N N . PRO A 1 103 ? -5.663 -7.976 3.324 1.00 92.56 103 PRO A N 1
ATOM 819 C CA . PRO A 1 103 ? -4.379 -7.279 3.365 1.00 92.56 103 PRO A CA 1
ATOM 820 C C . PRO A 1 103 ? -3.170 -8.212 3.557 1.00 92.56 103 PRO A C 1
ATOM 822 O O . PRO A 1 103 ? -2.089 -7.887 3.070 1.00 92.56 103 PRO A O 1
ATOM 825 N N . GLN A 1 104 ? -3.332 -9.401 4.159 1.00 93.25 104 GLN A N 1
ATOM 826 C CA . GLN A 1 104 ? -2.237 -10.384 4.265 1.00 93.25 104 GLN A CA 1
ATOM 827 C C . GLN A 1 104 ? -1.743 -10.817 2.880 1.00 93.25 104 GLN A C 1
ATOM 829 O O . GLN A 1 104 ? -0.543 -10.927 2.661 1.00 93.25 104 GLN A O 1
ATOM 834 N N . ARG A 1 105 ? -2.651 -10.967 1.910 1.00 94.69 105 ARG A N 1
ATOM 835 C CA . ARG A 1 105 ? -2.290 -11.346 0.537 1.00 94.69 105 ARG A CA 1
ATOM 836 C C . ARG A 1 105 ? -1.380 -10.320 -0.146 1.00 94.69 105 ARG A C 1
ATOM 838 O O . ARG A 1 105 ? -0.553 -10.695 -0.976 1.00 94.69 105 ARG A O 1
ATOM 845 N N . VAL A 1 106 ? -1.546 -9.034 0.169 1.00 95.19 106 VAL A N 1
ATOM 846 C CA . VAL A 1 106 ? -0.687 -7.966 -0.363 1.00 95.19 106 VAL A CA 1
ATOM 847 C C . VAL A 1 106 ? 0.679 -7.992 0.323 1.00 95.19 106 VAL A C 1
ATOM 849 O O . VAL A 1 106 ? 1.689 -7.913 -0.369 1.00 95.19 106 VAL A O 1
ATOM 852 N N . LEU A 1 107 ? 0.720 -8.190 1.645 1.00 94.06 107 LEU A N 1
ATOM 853 C CA . LEU A 1 107 ? 1.970 -8.353 2.401 1.00 94.06 107 LEU A CA 1
ATOM 854 C C . LEU A 1 107 ? 2.786 -9.557 1.913 1.00 94.06 107 LEU A C 1
ATOM 856 O O . LEU A 1 107 ? 3.984 -9.430 1.678 1.00 94.06 107 LEU A O 1
ATOM 860 N N . ASP A 1 108 ? 2.135 -10.699 1.680 1.00 94.06 108 ASP A N 1
ATOM 861 C CA . ASP A 1 108 ? 2.793 -11.903 1.162 1.00 94.06 108 ASP A CA 1
ATOM 862 C C . ASP A 1 108 ? 3.414 -11.652 -0.219 1.00 94.06 108 ASP A C 1
ATOM 864 O O . ASP A 1 108 ? 4.500 -12.146 -0.525 1.00 94.06 108 ASP A O 1
ATOM 868 N N . LEU A 1 109 ? 2.738 -10.874 -1.074 1.00 94.12 109 LEU A N 1
ATOM 869 C CA . LEU A 1 109 ? 3.294 -10.480 -2.364 1.00 94.12 109 LEU A CA 1
ATOM 870 C C . LEU A 1 109 ? 4.511 -9.565 -2.197 1.00 94.12 109 LEU A C 1
ATOM 872 O O . LEU A 1 109 ? 5.504 -9.782 -2.886 1.00 94.12 109 LEU A O 1
ATOM 876 N N . ILE A 1 110 ? 4.441 -8.565 -1.316 1.00 93.75 110 ILE A N 1
ATOM 877 C CA . ILE A 1 110 ? 5.563 -7.652 -1.059 1.00 93.75 110 ILE A CA 1
ATOM 878 C C . ILE A 1 110 ? 6.780 -8.450 -0.586 1.00 93.75 110 ILE A C 1
ATOM 880 O O . ILE A 1 110 ? 7.822 -8.376 -1.233 1.00 93.75 110 ILE A O 1
ATOM 884 N N . GLY A 1 111 ? 6.620 -9.320 0.417 1.00 92.62 111 GLY A N 1
ATOM 885 C CA . GLY A 1 111 ? 7.715 -10.162 0.903 1.00 92.62 111 GLY A CA 1
ATOM 886 C C . GLY A 1 111 ? 8.305 -11.048 -0.198 1.00 92.62 111 GLY A C 1
ATOM 887 O O . GLY A 1 111 ? 9.519 -11.185 -0.323 1.00 92.62 111 GLY A O 1
ATOM 888 N N . ARG A 1 112 ? 7.473 -11.602 -1.088 1.00 91.81 112 ARG A N 1
ATOM 889 C CA . ARG A 1 112 ? 7.972 -12.350 -2.252 1.00 91.81 112 ARG A CA 1
ATOM 890 C C . ARG A 1 112 ? 8.798 -11.488 -3.205 1.00 91.81 112 ARG A C 1
ATOM 892 O O . ARG A 1 112 ? 9.795 -11.987 -3.720 1.00 91.81 112 ARG A O 1
ATOM 899 N N . ILE A 1 113 ? 8.403 -10.238 -3.451 1.00 91.06 113 ILE A N 1
ATOM 900 C CA . ILE A 1 113 ? 9.155 -9.313 -4.311 1.00 91.06 113 ILE A CA 1
ATOM 901 C C . ILE A 1 113 ? 10.504 -8.970 -3.667 1.00 91.06 113 ILE A C 1
ATOM 903 O O . ILE A 1 113 ? 11.524 -9.052 -4.348 1.00 91.06 113 ILE A O 1
ATOM 907 N N . GLU A 1 114 ? 10.531 -8.675 -2.366 1.00 87.19 114 GLU A N 1
ATOM 908 C CA . GLU A 1 114 ? 11.760 -8.380 -1.610 1.00 87.19 114 GLU A CA 1
ATOM 909 C C . GLU A 1 114 ? 12.734 -9.564 -1.592 1.00 87.19 114 GLU A C 1
ATOM 911 O O . GLU A 1 114 ? 13.944 -9.397 -1.731 1.00 87.19 114 GLU A O 1
ATOM 916 N N . HIS A 1 115 ? 12.207 -10.787 -1.501 1.00 86.81 115 HIS A N 1
ATOM 917 C CA . HIS A 1 115 ? 12.997 -12.014 -1.589 1.00 86.81 115 HIS A CA 1
ATOM 918 C C . HIS A 1 115 ? 13.356 -12.426 -3.034 1.00 86.81 115 HIS A C 1
ATOM 920 O O . HIS A 1 115 ? 14.001 -13.456 -3.230 1.00 86.81 115 HIS A O 1
ATOM 926 N N . GLY A 1 116 ? 12.958 -11.656 -4.056 1.00 79.62 116 GLY A N 1
ATOM 927 C CA . GLY A 1 116 ? 13.263 -11.926 -5.469 1.00 79.62 116 GLY A CA 1
ATOM 928 C C . GLY A 1 116 ? 12.419 -13.032 -6.121 1.00 79.62 116 GLY A C 1
ATOM 929 O O . GLY A 1 116 ? 12.710 -13.470 -7.236 1.00 79.62 116 GLY A O 1
ATOM 930 N N . ILE A 1 117 ? 11.351 -13.484 -5.461 1.00 69.38 117 ILE A N 1
ATOM 931 C CA . ILE A 1 117 ? 10.450 -14.544 -5.927 1.00 69.38 117 ILE A CA 1
ATOM 932 C C . ILE A 1 117 ? 9.325 -13.920 -6.763 1.00 69.38 117 ILE A C 1
ATOM 934 O O . ILE A 1 117 ? 8.181 -13.775 -6.322 1.00 69.38 117 ILE A O 1
ATOM 938 N N . SER A 1 118 ? 9.647 -13.562 -8.005 1.00 55.38 118 SER A N 1
ATOM 939 C CA . SER A 1 118 ? 8.653 -13.140 -8.998 1.00 55.38 118 SER A CA 1
ATOM 940 C C . SER A 1 118 ? 7.943 -14.367 -9.594 1.00 55.38 118 SER A C 1
ATOM 942 O O . SER A 1 118 ? 8.592 -15.286 -10.084 1.00 55.38 118 SER A O 1
ATOM 944 N N . SER A 1 119 ? 6.608 -14.415 -9.533 1.00 49.16 119 SER A N 1
ATOM 945 C CA . SER A 1 119 ? 5.787 -15.361 -10.309 1.00 49.16 119 SER A CA 1
ATOM 946 C C . SER A 1 119 ? 4.667 -14.632 -11.021 1.00 49.16 119 SER A C 1
ATOM 948 O O . SER A 1 119 ? 4.236 -13.570 -10.516 1.00 49.16 119 SER A O 1
#

Radius of gyration: 30.02 Å; chains: 1; bounding box: 64×61×64 Å